Protein AF-A0A9X5GVY0-F1 (afdb_monomer)
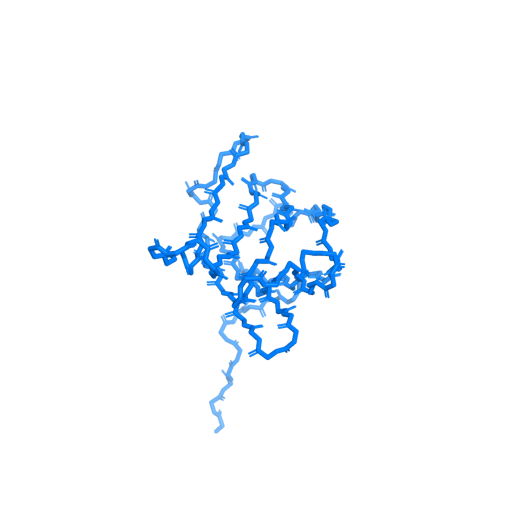
Organism: NCBI:txid2320879

Secondary structure (DSSP, 8-state):
------S-EEEEEEETT--EEPPSS-SEEEEEEEETTEEEEEEEEGGG--SSPEEEEE---TTS-SEEEEEE-SSEEEEEEEEETTEE-GGG-EEEEEE-

Mean predicted aligned error: 4.49 Å

Sequence (100 aa):
KINGNLGWKFWKSVTGTTKIVLPESFEELNIKITAANFAYVYHILRKHLTTSDENFLQGFDNGNTNYCNVIITKTNLQPGSFLANGVDYTRSSACSVYYR

Structure (mmCIF, N/CA/C/O backbone):
data_AF-A0A9X5GVY0-F1
#
_entry.id   AF-A0A9X5GVY0-F1
#
loop_
_atom_site.group_PDB
_atom_site.id
_atom_site.type_symbol
_atom_site.label_atom_id
_atom_site.label_alt_id
_atom_site.label_comp_id
_atom_site.label_asym_id
_atom_site.label_entity_id
_atom_site.label_seq_id
_atom_site.pdbx_PDB_ins_code
_atom_site.Cartn_x
_atom_site.Cartn_y
_atom_site.Cartn_z
_atom_site.occupancy
_atom_site.B_iso_or_equiv
_atom_site.auth_seq_id
_atom_site.auth_comp_id
_atom_site.auth_asym_id
_atom_site.auth_atom_id
_atom_site.pdbx_PDB_model_num
ATOM 1 N N . LYS A 1 1 ? 19.427 -3.842 27.529 1.00 37.78 1 LYS A N 1
ATOM 2 C CA . LYS A 1 1 ? 18.644 -4.348 26.374 1.00 37.78 1 LYS A CA 1
ATOM 3 C C . LYS A 1 1 ? 17.413 -3.464 26.228 1.00 37.78 1 LYS A C 1
ATOM 5 O O . LYS A 1 1 ? 16.526 -3.562 27.060 1.00 37.78 1 LYS A O 1
ATOM 10 N N . ILE A 1 2 ? 17.405 -2.546 25.262 1.00 37.78 2 ILE A N 1
ATOM 11 C CA . ILE A 1 2 ? 16.235 -1.706 24.969 1.00 37.78 2 ILE A CA 1
ATOM 12 C C . ILE A 1 2 ? 15.288 -2.568 24.122 1.00 37.78 2 ILE A C 1
ATOM 14 O O . ILE A 1 2 ? 15.692 -3.056 23.069 1.00 37.78 2 ILE A O 1
ATOM 18 N N . ASN A 1 3 ? 14.077 -2.835 24.619 1.00 43.62 3 ASN A N 1
ATOM 19 C CA . ASN A 1 3 ? 13.030 -3.558 23.892 1.00 43.62 3 ASN A CA 1
ATOM 20 C C . ASN A 1 3 ? 12.606 -2.731 22.668 1.00 43.62 3 ASN A C 1
ATOM 22 O O . ASN A 1 3 ? 11.898 -1.740 22.800 1.00 43.62 3 ASN A O 1
ATOM 26 N N . GLY A 1 4 ? 13.074 -3.122 21.483 1.00 45.59 4 GLY A N 1
ATOM 27 C CA . GLY A 1 4 ? 12.963 -2.340 20.246 1.00 45.59 4 GLY A CA 1
ATOM 28 C C . GLY A 1 4 ? 11.629 -2.415 19.495 1.00 45.59 4 GLY A C 1
ATOM 29 O O . GLY A 1 4 ? 11.574 -1.939 18.369 1.00 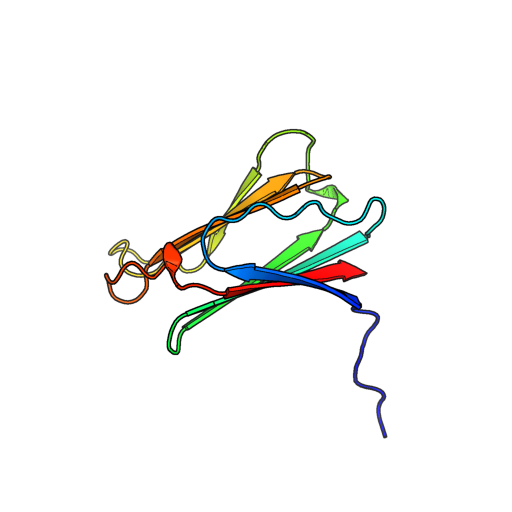45.59 4 GLY A O 1
ATOM 30 N N . ASN A 1 5 ? 10.562 -2.984 20.064 1.00 55.94 5 ASN A N 1
ATOM 31 C CA . ASN A 1 5 ? 9.238 -2.979 19.429 1.00 55.94 5 ASN A CA 1
ATOM 32 C C . ASN A 1 5 ? 8.302 -2.022 20.170 1.00 55.94 5 ASN A C 1
ATOM 34 O O . ASN A 1 5 ? 7.625 -2.394 21.125 1.00 55.94 5 ASN A O 1
ATOM 38 N N . LEU A 1 6 ? 8.276 -0.773 19.703 1.00 66.81 6 LEU A N 1
ATOM 39 C CA . LEU A 1 6 ? 7.395 0.315 20.143 1.00 66.81 6 LEU A CA 1
ATOM 40 C C . LEU A 1 6 ? 5.921 0.064 19.746 1.00 66.81 6 LEU A C 1
ATOM 42 O O . LEU A 1 6 ? 5.330 0.833 18.990 1.00 66.81 6 LEU A O 1
ATOM 46 N N . GLY A 1 7 ? 5.328 -1.033 20.224 1.00 84.25 7 GLY A N 1
ATOM 47 C CA . GLY A 1 7 ? 3.884 -1.303 20.156 1.00 84.25 7 GLY A CA 1
ATOM 48 C C . GLY A 1 7 ? 3.316 -1.754 18.804 1.00 84.25 7 GLY A C 1
ATOM 49 O O . GLY A 1 7 ? 2.146 -2.121 18.753 1.00 84.25 7 GLY A O 1
ATOM 50 N N . TRP A 1 8 ? 4.107 -1.777 17.728 1.00 92.44 8 TRP A N 1
ATOM 51 C CA . TRP A 1 8 ? 3.643 -2.208 16.406 1.00 92.44 8 TRP A CA 1
ATOM 52 C C . TRP A 1 8 ? 3.360 -3.713 16.344 1.00 92.44 8 TRP A C 1
ATOM 54 O O . TRP A 1 8 ? 4.203 -4.542 16.689 1.00 92.44 8 TRP A O 1
ATOM 64 N N . LYS A 1 9 ? 2.178 -4.060 15.840 1.00 95.31 9 LYS A N 1
ATOM 65 C CA . LYS A 1 9 ? 1.707 -5.422 15.594 1.00 95.31 9 LYS A CA 1
ATOM 66 C C . LYS A 1 9 ? 1.652 -5.669 14.095 1.00 95.31 9 LYS A C 1
ATOM 68 O O . LYS A 1 9 ? 1.093 -4.868 13.350 1.00 95.31 9 LYS A O 1
ATOM 73 N N . PHE A 1 10 ? 2.222 -6.781 13.646 1.00 95.94 10 PHE A N 1
ATOM 74 C CA . PHE A 1 10 ? 2.029 -7.233 12.271 1.00 95.94 10 PHE A CA 1
ATOM 75 C C . PHE A 1 10 ? 0.566 -7.628 12.060 1.00 95.94 10 PHE A C 1
ATOM 77 O O . PHE A 1 10 ? -0.011 -8.325 12.894 1.00 95.94 10 PHE A O 1
ATOM 84 N N . TRP A 1 11 ? -0.016 -7.189 10.947 1.00 97.25 11 TRP A N 1
ATOM 85 C CA . TRP A 1 11 ? -1.376 -7.545 10.563 1.00 97.25 11 TRP A CA 1
ATOM 86 C C . TRP A 1 11 ? -1.390 -8.578 9.444 1.00 97.25 11 TRP A C 1
ATOM 88 O O . TRP A 1 11 ? -1.830 -9.710 9.628 1.00 97.25 11 TRP A O 1
ATOM 98 N N . LYS A 1 12 ? -0.920 -8.178 8.261 1.00 97.62 12 LYS A N 1
ATOM 99 C CA . LYS A 1 12 ? -1.009 -8.991 7.051 1.00 97.62 12 LYS A CA 1
ATOM 100 C C . LYS A 1 12 ? 0.050 -8.576 6.044 1.00 97.62 12 LYS A C 1
ATOM 102 O O . LYS A 1 12 ? 0.455 -7.415 6.00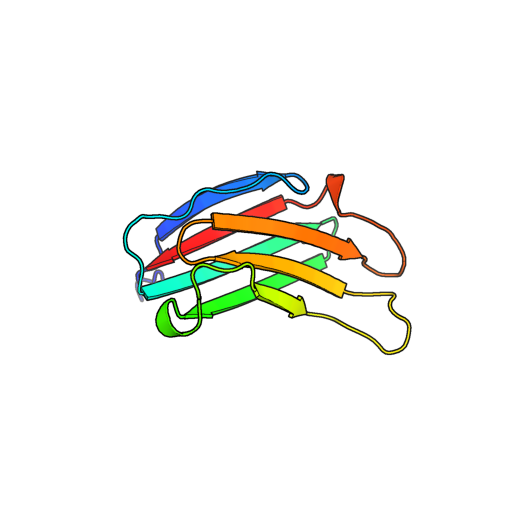4 1.00 97.62 12 LYS A O 1
ATOM 107 N N . SER A 1 13 ? 0.452 -9.526 5.208 1.00 97.81 13 SER A N 1
ATOM 108 C CA . SER A 1 13 ? 1.233 -9.271 4.004 1.00 97.81 13 SER A CA 1
ATOM 109 C C . SER A 1 13 ? 0.511 -9.846 2.789 1.00 97.81 13 SER A C 1
ATOM 111 O O . SER A 1 13 ? -0.126 -10.898 2.889 1.00 97.81 13 SER A O 1
ATOM 113 N N . VAL A 1 14 ? 0.566 -9.136 1.667 1.00 98.25 14 VAL A N 1
ATOM 114 C CA . VAL A 1 14 ? 0.006 -9.555 0.376 1.00 98.25 14 VAL A CA 1
ATOM 115 C C . VAL A 1 14 ? 0.960 -9.186 -0.752 1.00 98.25 14 VAL A C 1
ATOM 117 O O . VAL A 1 14 ? 1.825 -8.329 -0.588 1.00 98.25 14 VAL A O 1
ATOM 120 N N . THR A 1 15 ? 0.763 -9.799 -1.913 1.00 98.00 15 THR A N 1
ATOM 121 C CA . THR A 1 15 ? 1.481 -9.456 -3.141 1.00 98.00 15 THR A CA 1
ATOM 122 C C . THR A 1 15 ? 0.537 -8.783 -4.132 1.00 98.00 15 THR A C 1
ATOM 124 O O . THR A 1 15 ? -0.669 -9.068 -4.159 1.00 98.00 15 THR A O 1
ATOM 127 N N . GLY A 1 16 ? 1.084 -7.896 -4.958 1.00 96.94 16 GLY A N 1
ATOM 128 C CA . GLY A 1 16 ? 0.326 -7.225 -6.000 1.00 96.94 16 GLY A CA 1
ATOM 129 C C . GLY A 1 16 ? -0.669 -6.215 -5.440 1.00 96.94 16 GLY A C 1
ATOM 130 O O . GLY A 1 16 ? -0.483 -5.652 -4.366 1.00 96.94 16 GLY A O 1
ATOM 131 N N . THR A 1 17 ? -1.782 -6.047 -6.146 1.00 97.56 17 THR A N 1
ATOM 132 C CA . THR A 1 17 ? -2.864 -5.113 -5.797 1.00 97.56 17 THR A CA 1
ATOM 133 C C . THR A 1 17 ? -3.945 -5.743 -4.915 1.00 97.56 17 THR A C 1
ATOM 135 O O . THR A 1 17 ? -5.088 -5.286 -4.878 1.00 97.56 17 THR A O 1
ATOM 138 N N . THR A 1 18 ? -3.611 -6.829 -4.215 1.00 97.94 18 THR A N 1
ATOM 139 C CA . THR A 1 18 ? -4.570 -7.567 -3.389 1.00 97.94 18 THR A CA 1
ATOM 140 C C . THR A 1 18 ? -5.055 -6.700 -2.230 1.00 97.94 18 THR A C 1
ATOM 142 O O . THR A 1 18 ? -4.262 -6.196 -1.437 1.00 97.94 18 THR A O 1
ATOM 145 N N . LYS A 1 19 ? -6.375 -6.564 -2.093 1.00 97.69 19 LYS A N 1
ATOM 146 C CA . LYS A 1 19 ? -6.997 -5.792 -1.015 1.00 97.69 19 LYS A CA 1
ATOM 147 C C . LYS A 1 19 ? -6.797 -6.464 0.350 1.00 97.69 19 LYS A C 1
ATOM 149 O O . LYS A 1 19 ? -6.956 -7.676 0.506 1.00 97.69 19 LYS A O 1
ATOM 154 N N . ILE A 1 20 ? -6.486 -5.657 1.355 1.00 98.12 20 ILE A N 1
ATOM 155 C CA . ILE A 1 20 ? -6.342 -6.031 2.759 1.00 98.12 20 ILE A CA 1
ATOM 156 C C . ILE A 1 20 ? -7.475 -5.373 3.542 1.00 98.12 20 ILE A C 1
ATOM 158 O O . ILE A 1 20 ? -7.574 -4.150 3.590 1.00 98.12 20 ILE A O 1
ATOM 162 N N . VAL A 1 21 ? -8.302 -6.183 4.199 1.00 98.12 21 VAL A N 1
ATOM 163 C CA . VAL A 1 21 ? -9.210 -5.694 5.244 1.00 98.12 21 VAL A CA 1
ATOM 164 C C . VAL A 1 21 ? -8.358 -5.327 6.454 1.00 98.12 21 VAL A C 1
ATOM 166 O O . VAL A 1 21 ? -7.546 -6.143 6.890 1.00 98.12 21 VAL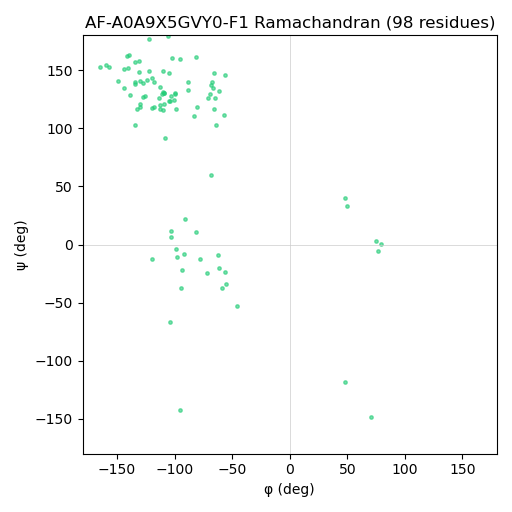 A O 1
ATOM 169 N N . LEU A 1 22 ? -8.491 -4.102 6.950 1.00 97.50 22 LEU A N 1
ATOM 170 C CA . LEU A 1 22 ? -7.742 -3.581 8.093 1.00 97.50 22 LEU A CA 1
ATOM 171 C C . LEU A 1 22 ? -8.362 -4.041 9.425 1.00 97.50 22 LEU A C 1
ATOM 173 O O . LEU A 1 22 ? -9.537 -4.414 9.449 1.00 97.50 22 LEU A O 1
ATOM 177 N N . PRO A 1 23 ? -7.610 -3.991 10.541 1.00 95.50 23 PRO A N 1
ATOM 178 C CA . PRO A 1 23 ? -8.174 -4.224 11.866 1.00 95.50 23 PRO A CA 1
ATOM 179 C C . PRO A 1 23 ? -9.340 -3.271 12.161 1.00 95.50 23 PRO A C 1
ATOM 181 O O . PRO A 1 23 ? -9.306 -2.093 11.789 1.00 95.50 23 PRO A O 1
ATOM 184 N N . GLU A 1 24 ? -10.345 -3.749 12.899 1.00 92.12 24 GLU A N 1
ATOM 185 C CA . GLU A 1 24 ? -11.492 -2.920 13.301 1.00 92.12 24 GLU A CA 1
ATOM 186 C C . GLU A 1 24 ? -11.058 -1.693 14.114 1.00 92.12 24 GLU A C 1
ATOM 188 O O . GLU A 1 24 ? -11.587 -0.595 13.914 1.00 92.12 24 GLU A O 1
ATOM 193 N N . SER A 1 25 ? -10.043 -1.867 14.968 1.00 93.06 25 SER A N 1
ATOM 194 C CA . SER A 1 25 ? -9.457 -0.825 15.810 1.00 93.06 25 SER A CA 1
ATOM 195 C C . SER A 1 25 ? -7.942 -0.728 15.606 1.00 93.06 25 SER A C 1
ATOM 197 O O . SER A 1 25 ? -7.232 -1.732 15.684 1.00 93.06 25 SER A O 1
ATOM 199 N N . PHE A 1 26 ? -7.472 0.488 15.334 1.00 95.56 26 PHE A N 1
ATOM 200 C CA . PHE A 1 26 ? -6.066 0.897 15.302 1.00 95.56 26 PHE A CA 1
ATOM 201 C C . PHE A 1 26 ? -5.998 2.421 15.463 1.00 95.56 26 PHE A C 1
ATOM 203 O O . PHE A 1 26 ? -6.941 3.122 15.099 1.00 95.56 26 PHE A O 1
ATOM 210 N N . GLU A 1 27 ? -4.897 2.955 15.963 1.00 96.44 27 GLU A N 1
ATOM 211 C CA . GLU A 1 27 ? 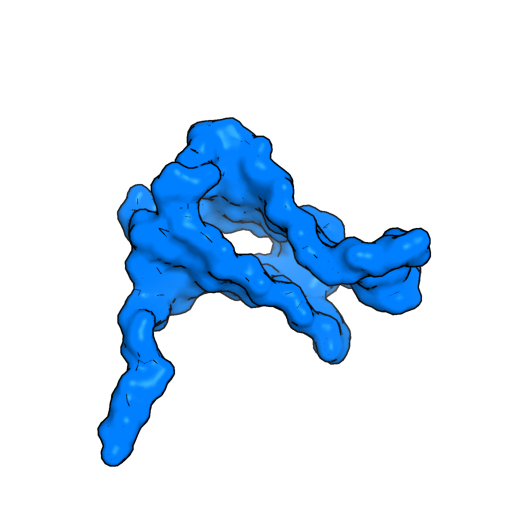-4.613 4.392 15.954 1.00 96.44 27 GLU A CA 1
ATOM 212 C C . GLU A 1 27 ? -3.769 4.763 14.737 1.00 96.44 27 GLU A C 1
ATOM 214 O O . GLU A 1 27 ? -3.996 5.795 14.096 1.00 96.44 27 GLU A O 1
ATOM 219 N N . GLU A 1 28 ? -2.833 3.885 14.374 1.00 96.88 28 GLU A N 1
ATOM 220 C CA . GLU A 1 28 ? -1.865 4.132 13.313 1.00 96.88 28 GLU A CA 1
ATOM 221 C C . GLU A 1 28 ? -1.612 2.894 12.451 1.00 96.88 28 GLU A C 1
ATOM 223 O O . GLU A 1 28 ? -1.683 1.757 12.917 1.00 96.88 28 GL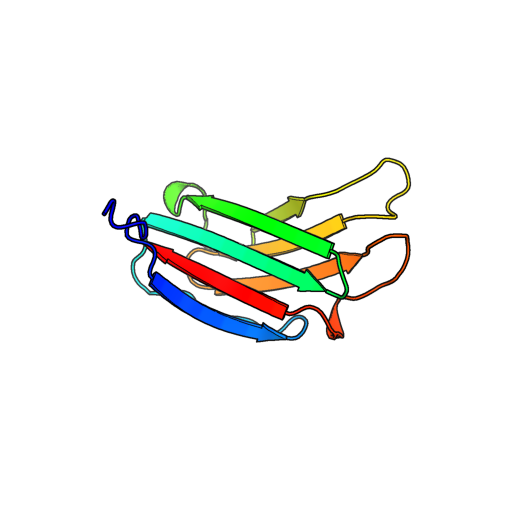U A O 1
ATOM 228 N N . LEU A 1 29 ? -1.245 3.135 11.193 1.00 97.38 29 LEU A N 1
ATOM 229 C CA . LEU A 1 29 ? -0.751 2.134 10.257 1.00 97.38 29 LEU A CA 1
ATOM 230 C C . LEU A 1 29 ? 0.676 2.468 9.844 1.00 97.38 29 LEU A C 1
ATOM 232 O O . LEU A 1 29 ? 1.006 3.619 9.556 1.00 97.38 29 LEU A O 1
ATOM 236 N N . ASN A 1 30 ? 1.497 1.431 9.748 1.00 97.12 30 ASN A N 1
ATOM 237 C CA . ASN A 1 30 ? 2.771 1.461 9.058 1.00 97.12 30 ASN A CA 1
ATOM 238 C C . ASN A 1 30 ? 2.711 0.432 7.928 1.00 97.12 30 ASN A C 1
ATOM 240 O O . ASN A 1 30 ? 2.497 -0.757 8.163 1.00 97.12 30 ASN A O 1
ATOM 244 N N . ILE A 1 31 ? 2.826 0.904 6.694 1.00 97.88 31 ILE A N 1
ATOM 245 C CA . ILE A 1 31 ? 2.649 0.093 5.494 1.00 97.88 31 ILE A CA 1
ATOM 246 C C . ILE A 1 31 ? 3.963 0.111 4.748 1.00 97.88 31 ILE A C 1
ATOM 248 O O . ILE A 1 31 ? 4.411 1.165 4.304 1.00 97.88 31 ILE A O 1
ATOM 252 N N . LYS A 1 32 ? 4.563 -1.059 4.585 1.00 97.75 32 LYS A N 1
ATOM 253 C CA . LYS A 1 32 ? 5.808 -1.230 3.851 1.00 97.75 32 LYS A CA 1
ATOM 254 C C . LYS A 1 32 ? 5.517 -1.951 2.546 1.00 97.75 32 LYS A C 1
ATOM 256 O O . LYS A 1 32 ? 5.047 -3.085 2.582 1.00 97.75 32 LYS A O 1
ATOM 261 N N . ILE A 1 33 ? 5.839 -1.323 1.420 1.00 98.06 33 ILE A N 1
ATOM 262 C CA . ILE A 1 33 ? 5.760 -1.952 0.100 1.00 98.06 33 ILE A CA 1
ATOM 263 C C . ILE A 1 33 ? 7.165 -2.093 -0.463 1.00 98.06 33 ILE A C 1
ATOM 265 O O . ILE A 1 33 ? 7.914 -1.120 -0.517 1.00 98.06 33 ILE A O 1
ATOM 269 N N . THR A 1 34 ? 7.531 -3.307 -0.861 1.00 97.44 34 THR A N 1
ATOM 270 C CA . THR A 1 34 ? 8.860 -3.624 -1.391 1.00 97.44 34 THR A CA 1
ATOM 271 C C . THR A 1 34 ? 8.773 -4.382 -2.698 1.00 97.44 34 THR A C 1
ATOM 273 O O . THR A 1 34 ? 7.969 -5.306 -2.822 1.00 97.44 34 THR A O 1
ATOM 276 N N . ALA A 1 35 ? 9.660 -4.062 -3.630 1.00 96.75 35 ALA A N 1
ATOM 277 C CA . ALA A 1 35 ? 9.896 -4.855 -4.826 1.00 96.75 35 ALA A CA 1
ATOM 278 C C . ALA A 1 35 ? 11.356 -4.711 -5.258 1.00 96.75 35 ALA A C 1
ATOM 280 O O . ALA A 1 35 ? 11.915 -3.616 -5.186 1.00 96.75 35 ALA A O 1
ATOM 281 N N . ALA A 1 36 ? 11.969 -5.812 -5.705 1.00 93.06 36 ALA A N 1
ATOM 282 C CA . ALA A 1 36 ? 13.404 -5.869 -5.984 1.00 93.06 36 ALA A CA 1
ATOM 283 C C . ALA A 1 36 ? 14.220 -5.277 -4.811 1.00 93.06 36 ALA A C 1
ATOM 285 O O . ALA A 1 36 ? 14.109 -5.765 -3.688 1.00 93.06 36 ALA A O 1
ATOM 286 N N . ASN A 1 37 ? 14.984 -4.207 -5.054 1.00 93.62 37 ASN A N 1
ATOM 287 C CA . ASN A 1 37 ? 15.791 -3.511 -4.044 1.00 93.62 37 ASN A CA 1
ATOM 288 C C . ASN A 1 37 ? 15.166 -2.187 -3.561 1.00 93.62 37 ASN A C 1
ATOM 290 O O . ASN A 1 37 ? 15.834 -1.397 -2.897 1.00 93.62 37 ASN A O 1
ATOM 294 N N . PHE A 1 38 ? 13.901 -1.928 -3.895 1.00 94.88 38 PHE A N 1
ATOM 295 C CA . PHE A 1 38 ? 13.195 -0.693 -3.557 1.00 94.88 38 PHE A CA 1
ATOM 296 C C . PHE A 1 38 ? 12.198 -0.914 -2.422 1.00 94.88 38 PHE A C 1
ATOM 298 O O . PHE A 1 38 ? 11.586 -1.980 -2.299 1.00 94.88 38 PHE A O 1
ATOM 305 N N . ALA A 1 39 ? 12.006 0.121 -1.605 1.00 94.94 39 ALA A N 1
ATOM 306 C CA . ALA A 1 39 ? 11.053 0.115 -0.508 1.00 94.94 39 ALA A CA 1
ATOM 307 C C . ALA A 1 39 ? 10.402 1.492 -0.336 1.00 94.94 39 ALA A C 1
ATOM 309 O O . ALA A 1 39 ? 11.100 2.502 -0.284 1.00 94.94 39 ALA A O 1
ATOM 310 N N . TYR A 1 40 ? 9.082 1.501 -0.165 1.00 95.88 40 TYR A N 1
ATOM 311 C CA . TYR A 1 40 ? 8.303 2.665 0.256 1.00 95.88 40 TYR A CA 1
ATOM 312 C C . TYR A 1 40 ? 7.594 2.359 1.570 1.00 95.88 40 TYR A C 1
ATOM 314 O O . TYR A 1 40 ? 7.159 1.225 1.800 1.00 95.88 40 TYR A O 1
ATOM 322 N N . VAL A 1 41 ? 7.504 3.361 2.446 1.00 96.00 41 VAL A N 1
ATOM 323 C CA . VAL A 1 41 ? 6.922 3.207 3.782 1.00 96.00 41 VAL A CA 1
ATOM 324 C C . VAL A 1 41 ? 5.939 4.335 4.049 1.00 96.00 41 VAL A C 1
ATOM 326 O O . VAL A 1 41 ? 6.330 5.494 4.154 1.00 96.00 41 VAL A O 1
ATOM 329 N N . TYR A 1 42 ? 4.669 3.987 4.225 1.00 97.00 42 TYR A N 1
ATOM 330 C CA . TYR A 1 42 ? 3.608 4.924 4.579 1.00 97.00 42 TYR A CA 1
ATOM 331 C C . TYR A 1 42 ? 3.327 4.840 6.069 1.00 97.00 42 TYR A C 1
ATOM 333 O O . TYR A 1 42 ? 3.107 3.753 6.607 1.00 97.00 42 TYR A O 1
ATOM 341 N N . HIS A 1 43 ? 3.286 5.996 6.724 1.00 96.19 43 HIS A N 1
ATOM 342 C CA . HIS A 1 43 ? 2.815 6.126 8.095 1.00 96.19 43 HIS A CA 1
ATOM 343 C C . HIS A 1 43 ? 1.521 6.932 8.094 1.00 96.19 43 HIS A C 1
ATOM 345 O O . HIS A 1 43 ? 1.508 8.084 7.666 1.00 96.19 43 HIS A O 1
ATOM 351 N N . ILE A 1 44 ? 0.425 6.301 8.512 1.00 96.44 44 ILE A N 1
ATOM 352 C CA . ILE A 1 44 ? -0.926 6.847 8.372 1.00 96.44 44 ILE A CA 1
ATOM 353 C C . ILE A 1 44 ? -1.627 6.817 9.725 1.00 96.44 44 ILE A C 1
ATOM 355 O O . ILE A 1 44 ? -1.726 5.771 10.360 1.00 96.44 44 ILE A O 1
ATOM 359 N N . LEU A 1 45 ? -2.157 7.961 10.153 1.00 96.19 45 LEU A N 1
ATOM 360 C CA . LEU A 1 45 ? -2.972 8.060 11.362 1.00 96.19 45 LEU A CA 1
ATOM 361 C C . LEU A 1 45 ? -4.437 7.794 11.008 1.00 96.19 45 LEU A C 1
ATOM 363 O O . LEU A 1 45 ? -4.963 8.411 10.080 1.00 96.19 45 LEU A O 1
ATOM 367 N N . ARG A 1 46 ? -5.137 6.952 11.778 1.00 95.62 46 ARG A N 1
ATOM 368 C CA . ARG A 1 46 ? -6.550 6.613 11.521 1.00 95.62 46 ARG A CA 1
ATOM 369 C C . ARG A 1 46 ? -7.449 7.842 11.445 1.00 95.62 46 ARG A C 1
ATOM 371 O O . ARG A 1 46 ? -8.400 7.855 10.669 1.00 95.62 46 ARG A O 1
ATOM 378 N N . LYS A 1 47 ? -7.144 8.885 12.223 1.00 95.31 47 LYS A N 1
ATOM 379 C CA . LYS A 1 47 ? -7.894 10.152 12.222 1.00 95.31 47 LYS A CA 1
ATOM 380 C C . LYS A 1 47 ? -7.878 10.885 10.872 1.00 95.31 47 LYS A C 1
ATOM 382 O O . LYS A 1 47 ? -8.741 11.722 10.654 1.00 95.31 47 LYS A O 1
ATOM 387 N N . HIS A 1 48 ? -6.917 10.590 9.993 1.00 94.31 48 HIS A N 1
ATOM 388 C CA . HIS A 1 48 ? -6.841 11.161 8.644 1.00 94.31 48 HIS A CA 1
ATOM 389 C C . HIS A 1 48 ? -7.558 10.302 7.592 1.00 94.31 48 HIS A C 1
ATOM 391 O O . HIS A 1 48 ? -7.692 10.733 6.455 1.00 94.31 48 HIS A O 1
ATOM 397 N N . LEU A 1 49 ? -8.008 9.095 7.949 1.00 95.44 49 LEU A N 1
ATOM 398 C CA . LEU A 1 49 ? -8.716 8.207 7.034 1.00 95.44 49 LEU A CA 1
ATOM 399 C C . LEU A 1 49 ? -10.215 8.487 7.053 1.00 95.44 49 LEU A C 1
ATOM 401 O O . LEU A 1 49 ? -10.826 8.664 8.114 1.00 95.44 49 LEU A O 1
ATOM 405 N N . THR A 1 50 ? -10.823 8.438 5.874 1.00 94.00 50 THR A N 1
ATOM 406 C CA . THR A 1 50 ? -12.267 8.561 5.689 1.00 94.00 50 THR A CA 1
ATOM 407 C C . THR A 1 50 ? -12.886 7.196 5.357 1.00 94.00 50 THR A C 1
ATOM 409 O O . THR A 1 50 ? -12.222 6.153 5.365 1.00 94.00 50 THR A O 1
ATOM 412 N N . THR A 1 51 ? -14.205 7.160 5.169 1.00 92.25 51 THR A N 1
ATOM 413 C CA . THR A 1 51 ? -14.898 5.977 4.630 1.00 92.25 51 THR A CA 1
ATOM 414 C C . THR A 1 51 ? -14.738 5.848 3.117 1.00 92.25 51 THR A C 1
ATOM 416 O O . THR A 1 51 ? -15.080 4.803 2.572 1.00 92.25 51 THR A O 1
ATOM 419 N N . SER A 1 52 ? -14.246 6.897 2.461 1.00 94.25 52 SER A N 1
ATOM 420 C CA . SER A 1 52 ? -13.977 6.944 1.029 1.00 94.25 52 SER A CA 1
ATOM 421 C C . SER A 1 52 ? -12.514 6.610 0.759 1.00 94.25 52 SER A C 1
ATOM 423 O O . SER A 1 52 ? -11.672 6.697 1.653 1.00 94.25 52 SER A O 1
ATOM 425 N N . ASP A 1 53 ? -12.230 6.205 -0.474 1.00 94.38 53 ASP A N 1
ATOM 426 C CA . ASP A 1 53 ? -10.883 5.863 -0.917 1.00 94.38 53 ASP A CA 1
ATOM 427 C C . ASP A 1 53 ? -9.973 7.100 -0.917 1.00 94.38 53 ASP A C 1
ATOM 429 O O . ASP A 1 53 ? -10.189 8.043 -1.676 1.00 94.38 53 ASP A O 1
ATOM 433 N N . GLU A 1 54 ? -8.930 7.071 -0.089 1.00 94.88 54 GLU A N 1
ATOM 434 C CA . GLU A 1 54 ? -7.866 8.076 -0.060 1.00 94.88 54 GLU A CA 1
ATOM 435 C C . GLU A 1 54 ? -6.621 7.519 -0.755 1.00 94.88 54 GLU A C 1
ATOM 437 O O . GLU A 1 54 ? -6.153 6.427 -0.418 1.00 94.88 54 GLU A O 1
ATOM 442 N N . ASN A 1 55 ? -6.065 8.260 -1.715 1.00 95.44 55 ASN A N 1
ATOM 443 C CA . ASN A 1 55 ? -4.874 7.840 -2.451 1.00 95.44 55 ASN A CA 1
ATOM 444 C C . ASN A 1 55 ? -3.620 8.508 -1.873 1.00 95.44 55 ASN A C 1
ATOM 446 O O . ASN A 1 55 ? -3.468 9.727 -1.937 1.00 95.44 55 ASN A O 1
ATOM 450 N N . PHE A 1 56 ? -2.708 7.702 -1.335 1.00 95.06 56 PHE A N 1
ATOM 451 C CA . PHE A 1 56 ? -1.426 8.161 -0.812 1.00 95.06 56 PHE A CA 1
ATOM 452 C C . PHE A 1 56 ? -0.319 7.798 -1.790 1.00 95.06 56 PHE A C 1
ATOM 454 O O . PHE A 1 56 ? -0.126 6.623 -2.096 1.00 95.06 56 PHE A O 1
ATOM 461 N N . LEU A 1 57 ? 0.432 8.802 -2.232 1.00 94.12 57 LEU A N 1
ATOM 462 C CA . LEU A 1 57 ? 1.526 8.670 -3.189 1.00 94.12 57 LEU A CA 1
ATOM 463 C C . LEU A 1 57 ? 2.862 8.967 -2.499 1.00 94.12 57 LEU A C 1
ATOM 465 O O . LEU A 1 57 ? 2.980 9.945 -1.760 1.00 94.12 57 LEU A O 1
ATOM 469 N N . GLN A 1 58 ? 3.877 8.147 -2.758 1.00 92.31 58 GLN A N 1
ATOM 470 C CA . GLN A 1 58 ? 5.260 8.405 -2.357 1.00 92.31 58 GLN A CA 1
ATOM 471 C C . GLN A 1 58 ? 6.225 8.212 -3.520 1.00 92.31 58 GLN A C 1
ATOM 473 O O . GLN A 1 58 ? 5.941 7.493 -4.474 1.00 92.31 58 GLN A O 1
ATOM 478 N N . GLY A 1 59 ? 7.399 8.837 -3.404 1.00 85.12 59 GLY A N 1
ATOM 479 C CA . GLY A 1 59 ? 8.512 8.625 -4.325 1.00 85.12 59 GLY A CA 1
ATOM 480 C C . GLY A 1 59 ? 8.418 9.354 -5.654 1.00 85.12 59 GLY A C 1
ATOM 481 O O . GLY A 1 59 ? 9.340 9.191 -6.438 1.00 85.12 59 GLY A O 1
ATOM 482 N N . PHE A 1 60 ? 7.357 10.135 -5.876 1.00 82.50 60 PHE A N 1
ATOM 483 C CA . PHE A 1 60 ? 7.077 10.816 -7.136 1.00 82.50 60 PHE A CA 1
ATOM 484 C C . PHE A 1 60 ? 8.238 11.729 -7.551 1.00 82.50 60 PHE A C 1
ATOM 486 O O . PHE A 1 60 ? 8.509 12.741 -6.900 1.00 82.50 60 PHE A O 1
ATOM 493 N N . ASP A 1 61 ? 8.925 11.352 -8.625 1.00 83.50 61 ASP A N 1
ATOM 494 C CA . ASP A 1 61 ? 9.987 12.131 -9.250 1.00 83.50 61 ASP A CA 1
ATOM 495 C C . ASP A 1 61 ? 9.488 12.843 -10.518 1.00 83.50 61 ASP A C 1
ATOM 497 O O . ASP A 1 61 ? 8.486 12.469 -11.122 1.00 83.50 61 ASP A O 1
ATOM 501 N N . ASN A 1 62 ? 10.207 13.882 -10.957 1.00 74.69 62 ASN A N 1
ATOM 502 C CA . ASN A 1 62 ? 9.824 14.694 -12.124 1.00 74.69 62 ASN A CA 1
ATOM 503 C C . ASN A 1 62 ? 9.783 13.910 -13.454 1.00 74.69 62 ASN A C 1
ATOM 505 O O . ASN A 1 62 ? 9.339 14.451 -14.464 1.00 74.69 62 ASN A O 1
ATOM 509 N N . GLY A 1 63 ? 10.263 12.664 -13.471 1.00 77.88 63 GLY A N 1
ATOM 510 C CA . GLY A 1 63 ? 10.205 11.767 -14.625 1.00 77.88 63 GLY A CA 1
ATOM 511 C C . GLY A 1 63 ? 9.055 10.761 -14.577 1.00 77.88 63 GLY A C 1
ATOM 512 O O . GLY A 1 63 ? 8.899 10.002 -15.531 1.00 77.88 63 GLY A O 1
ATOM 513 N N . ASN A 1 64 ? 8.274 10.722 -13.489 1.00 79.44 64 ASN A N 1
ATO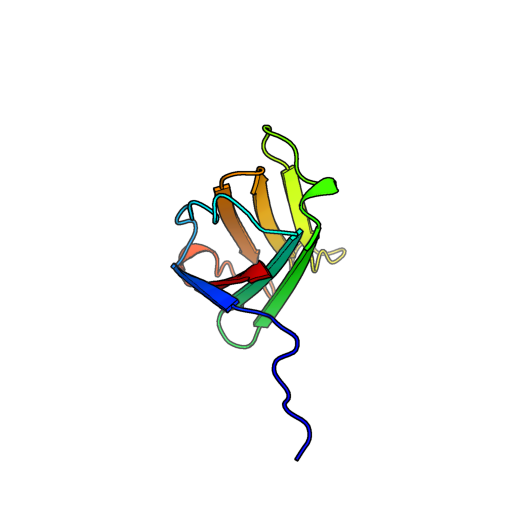M 514 C CA . ASN A 1 64 ? 7.323 9.648 -13.189 1.00 79.44 64 ASN A CA 1
ATOM 515 C C . ASN A 1 64 ? 7.956 8.256 -13.318 1.00 79.44 64 ASN A C 1
ATOM 517 O O . ASN A 1 64 ? 7.292 7.317 -13.746 1.00 79.44 64 ASN A O 1
ATOM 521 N N . THR A 1 65 ? 9.242 8.127 -13.003 1.00 87.75 65 THR A N 1
ATOM 522 C CA . THR A 1 65 ? 10.017 6.885 -13.088 1.00 87.75 65 THR A CA 1
ATOM 523 C C . THR A 1 65 ? 10.047 6.134 -11.771 1.00 87.75 65 THR A C 1
ATOM 525 O O . THR A 1 65 ? 10.264 4.921 -11.763 1.00 87.75 65 THR A O 1
ATOM 528 N N . ASN A 1 66 ? 9.800 6.836 -10.670 1.00 92.50 66 ASN A N 1
ATOM 529 C CA . ASN A 1 66 ? 9.685 6.262 -9.348 1.00 92.50 66 ASN A CA 1
ATOM 530 C C . ASN A 1 66 ? 8.398 6.769 -8.715 1.00 92.50 66 ASN A C 1
ATOM 532 O O . ASN A 1 66 ? 8.191 7.970 -8.587 1.00 92.50 66 ASN A O 1
ATOM 536 N N . TYR A 1 67 ? 7.512 5.856 -8.347 1.00 94.56 67 TYR A N 1
ATOM 537 C CA . TYR A 1 67 ? 6.413 6.151 -7.446 1.00 94.56 67 TYR A CA 1
ATOM 538 C C . TYR A 1 67 ? 5.813 4.858 -6.919 1.00 94.56 67 TYR A C 1
ATOM 540 O O . TYR A 1 67 ? 5.810 3.813 -7.569 1.00 94.56 67 TYR A O 1
ATOM 548 N N . CYS A 1 68 ? 5.236 4.947 -5.737 1.00 96.31 68 CYS A N 1
ATOM 549 C CA . CYS A 1 68 ? 4.353 3.929 -5.215 1.00 96.31 68 CYS A CA 1
ATOM 550 C C . CYS A 1 68 ? 3.094 4.623 -4.722 1.00 96.31 68 CYS A C 1
ATOM 552 O O . CYS A 1 68 ? 3.167 5.765 -4.260 1.00 96.31 68 CYS A O 1
ATOM 554 N N . ASN A 1 69 ? 1.949 3.953 -4.811 1.00 96.44 69 ASN A N 1
ATOM 555 C CA . ASN A 1 69 ? 0.744 4.445 -4.168 1.00 96.44 69 ASN A CA 1
ATOM 556 C C . ASN A 1 69 ? -0.015 3.353 -3.415 1.00 96.44 69 ASN A C 1
ATOM 558 O O . ASN A 1 69 ? 0.106 2.159 -3.694 1.00 96.44 69 ASN A O 1
ATOM 562 N N . VAL A 1 70 ? -0.821 3.788 -2.454 1.00 97.56 70 VAL A N 1
ATOM 563 C CA . VAL A 1 70 ? -1.759 2.950 -1.707 1.00 97.56 70 VAL A CA 1
ATOM 564 C C . VAL A 1 70 ? -3.097 3.656 -1.609 1.00 97.56 70 VAL A C 1
ATOM 566 O O . VAL A 1 70 ? -3.154 4.866 -1.402 1.00 97.56 70 VAL A O 1
ATOM 569 N N . ILE A 1 71 ? -4.173 2.891 -1.749 1.00 97.75 71 ILE A N 1
ATOM 570 C CA . ILE A 1 71 ? -5.538 3.378 -1.573 1.00 97.75 71 ILE A CA 1
ATOM 571 C C . ILE A 1 71 ? -6.029 2.868 -0.225 1.00 97.75 71 ILE A C 1
ATOM 573 O O . ILE A 1 71 ? -5.977 1.663 0.033 1.00 97.75 71 ILE A O 1
ATOM 577 N N . ILE A 1 72 ? -6.449 3.767 0.661 1.00 97.75 72 ILE A N 1
ATOM 578 C CA . ILE A 1 72 ? -6.783 3.416 2.043 1.00 97.75 72 ILE A CA 1
ATOM 579 C C . ILE A 1 72 ? -8.106 4.061 2.452 1.00 97.75 72 ILE A C 1
ATOM 581 O O . ILE A 1 72 ? -8.359 5.230 2.193 1.00 97.75 72 ILE A O 1
ATOM 585 N N . THR A 1 73 ? -8.919 3.286 3.162 1.00 97.19 73 THR A N 1
ATOM 586 C CA . THR A 1 73 ? -10.104 3.724 3.911 1.00 97.19 73 THR A CA 1
ATOM 587 C C . THR A 1 73 ? -9.932 3.325 5.377 1.00 97.19 73 THR A C 1
ATOM 589 O O . THR A 1 73 ? -8.997 2.608 5.735 1.00 97.19 73 THR A O 1
ATOM 592 N N . LYS A 1 74 ? -10.877 3.682 6.253 1.00 96.19 74 LYS A N 1
ATOM 593 C CA . LYS A 1 74 ? -10.879 3.190 7.648 1.00 96.19 74 LYS A CA 1
ATOM 594 C C . LYS A 1 74 ? -10.876 1.663 7.794 1.00 96.19 74 LYS A C 1
ATOM 596 O O . LYS A 1 74 ? -10.479 1.169 8.846 1.00 96.19 74 LYS A O 1
ATOM 601 N N . THR A 1 75 ? -11.346 0.925 6.790 1.00 97.31 75 THR A N 1
ATOM 602 C CA . THR A 1 75 ? -11.569 -0.527 6.881 1.00 97.31 75 THR A CA 1
ATOM 603 C C . THR A 1 75 ? -10.747 -1.331 5.890 1.00 97.31 75 THR A C 1
ATOM 605 O O . THR A 1 75 ? -10.667 -2.549 6.017 1.00 97.31 75 THR A O 1
ATOM 608 N N . ASN A 1 76 ? -10.127 -0.689 4.901 1.00 97.94 76 ASN A N 1
ATOM 609 C CA . ASN A 1 76 ? -9.418 -1.386 3.842 1.00 97.94 76 ASN A CA 1
ATOM 610 C C . ASN A 1 76 ? -8.168 -0.646 3.394 1.00 97.94 76 ASN A C 1
ATOM 612 O O . ASN A 1 76 ? -8.126 0.578 3.386 1.00 97.94 76 ASN A O 1
ATOM 616 N N . LEU A 1 77 ? -7.205 -1.424 2.924 1.00 98.25 77 LEU A N 1
ATOM 617 C CA . LEU A 1 77 ? -6.029 -0.975 2.207 1.00 98.25 77 LEU A CA 1
ATOM 618 C C . LEU A 1 77 ? -5.916 -1.760 0.904 1.00 98.25 77 LEU A C 1
ATOM 620 O O . LEU A 1 77 ? -6.105 -2.974 0.890 1.00 98.25 77 LEU A O 1
ATOM 624 N N . GLN A 1 78 ? -5.563 -1.090 -0.180 1.00 98.06 78 GLN A N 1
ATOM 625 C CA . GLN A 1 78 ? -5.236 -1.712 -1.451 1.00 98.06 78 GLN A CA 1
ATOM 626 C C . GLN A 1 78 ? -3.898 -1.153 -1.943 1.00 98.06 78 GLN A C 1
ATOM 628 O O . GLN A 1 78 ? -3.796 0.056 -2.169 1.00 98.06 78 GLN A O 1
ATOM 633 N N . PRO A 1 79 ? -2.864 -1.997 -2.110 1.00 97.50 79 PRO A N 1
ATOM 634 C CA . PRO A 1 79 ? -1.647 -1.576 -2.784 1.00 97.50 79 PRO A CA 1
ATOM 635 C C . PRO A 1 79 ? -1.989 -1.175 -4.219 1.00 97.50 79 PRO A C 1
ATOM 637 O O . PRO A 1 79 ? -2.728 -1.884 -4.910 1.00 97.50 79 PRO A O 1
ATOM 640 N N . GLY A 1 80 ? -1.499 -0.015 -4.635 1.00 96.00 80 GLY A N 1
ATOM 641 C CA . GLY A 1 80 ? -1.652 0.484 -5.989 1.00 96.00 80 GLY A CA 1
ATOM 642 C C . GLY A 1 80 ? -0.437 0.142 -6.839 1.00 96.00 80 GLY A C 1
ATOM 643 O O . GLY A 1 80 ? 0.157 -0.930 -6.718 1.00 96.00 80 GLY A O 1
ATOM 644 N N . SER A 1 81 ? -0.076 1.077 -7.701 1.00 95.81 81 SER A N 1
ATOM 645 C CA . SER A 1 81 ? 1.088 0.993 -8.560 1.00 95.81 81 SER A CA 1
ATOM 646 C C . SER A 1 81 ? 2.389 1.016 -7.760 1.00 95.81 81 SER A C 1
ATOM 648 O O . SER A 1 81 ? 2.511 1.687 -6.731 1.00 95.81 81 SER A O 1
ATOM 650 N N . PHE A 1 82 ? 3.390 0.316 -8.285 1.00 96.88 82 PHE A N 1
ATOM 651 C CA . PHE A 1 82 ? 4.778 0.414 -7.855 1.00 96.88 82 PHE A CA 1
ATOM 652 C C . PHE A 1 82 ? 5.656 0.502 -9.096 1.00 96.88 82 PHE A C 1
ATOM 654 O O . PHE A 1 82 ? 5.921 -0.508 -9.747 1.00 96.88 82 PHE A O 1
ATOM 661 N N . LEU A 1 83 ? 6.130 1.701 -9.404 1.00 95.94 83 LEU A N 1
ATOM 662 C CA . LEU A 1 83 ? 7.099 1.944 -10.458 1.00 95.94 83 LEU A CA 1
ATOM 663 C C . LEU A 1 83 ? 8.435 2.315 -9.821 1.00 95.94 83 LEU A C 1
ATOM 665 O O . LEU A 1 83 ? 8.484 3.187 -8.955 1.00 95.94 83 LEU A O 1
ATOM 669 N N . ALA A 1 84 ? 9.513 1.662 -10.244 1.00 9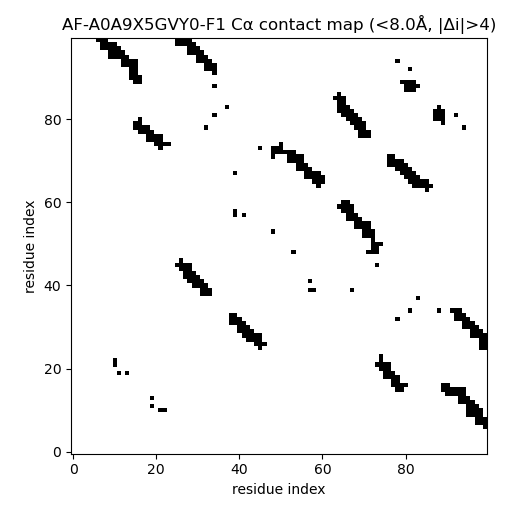4.25 84 ALA A N 1
ATOM 670 C CA . ALA A 1 84 ? 10.860 2.037 -9.837 1.00 94.25 84 ALA A CA 1
ATOM 671 C C . ALA A 1 84 ? 11.818 1.963 -11.022 1.00 94.25 84 ALA A C 1
ATOM 673 O O . ALA A 1 84 ? 11.871 0.953 -11.727 1.00 94.25 84 ALA A O 1
ATOM 674 N N . ASN A 1 85 ? 12.568 3.042 -11.246 1.00 92.62 85 ASN A N 1
ATOM 675 C CA . ASN A 1 85 ? 13.424 3.244 -12.417 1.00 92.62 85 ASN A CA 1
ATOM 676 C C . ASN A 1 85 ? 12.717 2.936 -13.753 1.00 92.62 85 ASN A C 1
ATOM 678 O O . ASN A 1 85 ? 13.298 2.320 -14.645 1.00 92.62 85 ASN A O 1
ATOM 682 N N . GLY A 1 86 ? 11.446 3.328 -13.881 1.00 92.00 86 GLY A N 1
ATOM 683 C CA . GLY A 1 86 ? 10.645 3.102 -15.089 1.00 92.00 86 GLY A CA 1
ATOM 684 C C . GLY A 1 86 ? 10.162 1.659 -15.287 1.00 92.00 86 GLY A C 1
ATOM 685 O O . GLY A 1 86 ? 9.513 1.374 -16.289 1.00 92.00 86 GLY A O 1
ATOM 686 N N . VAL A 1 87 ? 10.444 0.752 -14.346 1.00 95.25 87 VAL A N 1
ATOM 687 C CA . VAL A 1 87 ? 9.975 -0.639 -14.374 1.00 95.25 87 VAL A CA 1
ATOM 688 C C . VAL A 1 87 ? 8.768 -0.795 -13.457 1.00 95.25 87 VAL A C 1
ATOM 690 O O . VAL A 1 87 ? 8.804 -0.390 -12.293 1.00 95.25 87 VAL A O 1
ATOM 693 N N . ASP A 1 88 ? 7.698 -1.393 -13.983 1.00 96.50 88 ASP A N 1
ATOM 694 C CA . ASP A 1 88 ? 6.475 -1.678 -13.233 1.00 96.50 88 ASP A CA 1
ATOM 695 C C . ASP A 1 88 ? 6.614 -2.980 -12.436 1.00 96.50 88 ASP A C 1
ATOM 697 O O . ASP A 1 88 ? 6.642 -4.082 -12.985 1.00 96.50 88 ASP A O 1
ATOM 701 N N . TYR A 1 89 ? 6.675 -2.838 -11.115 1.00 97.50 89 TYR A N 1
ATOM 702 C CA . TYR A 1 89 ? 6.725 -3.934 -10.156 1.00 97.50 89 TYR A CA 1
ATOM 703 C C . TYR A 1 89 ? 5.388 -4.186 -9.463 1.00 97.50 89 TYR A C 1
ATOM 705 O O . TYR A 1 89 ? 5.335 -5.010 -8.545 1.00 97.50 89 TYR A O 1
ATOM 713 N N . THR A 1 90 ? 4.310 -3.517 -9.875 1.00 97.19 90 THR A N 1
ATOM 714 C CA . THR A 1 90 ? 3.005 -3.523 -9.203 1.00 97.19 90 THR A CA 1
ATOM 715 C C . THR A 1 90 ? 2.580 -4.930 -8.809 1.00 97.19 90 THR A C 1
ATOM 717 O O . THR A 1 90 ? 2.348 -5.189 -7.632 1.00 97.19 90 THR A O 1
ATOM 720 N N . ARG A 1 91 ? 2.582 -5.877 -9.759 1.00 97.44 91 ARG A N 1
ATOM 721 C CA . ARG A 1 91 ? 2.131 -7.264 -9.538 1.00 97.44 91 ARG A CA 1
ATOM 722 C C . ARG A 1 91 ? 3.074 -8.111 -8.682 1.00 97.44 91 ARG A C 1
ATOM 724 O O . ARG A 1 91 ? 2.620 -9.079 -8.087 1.00 97.44 91 ARG A O 1
ATOM 731 N N . SER A 1 92 ? 4.359 -7.768 -8.635 1.00 97.00 92 SER A N 1
ATOM 732 C CA . SER A 1 92 ? 5.389 -8.491 -7.873 1.00 97.00 92 SER A CA 1
ATOM 733 C C . SER A 1 92 ? 5.692 -7.870 -6.509 1.00 97.00 92 SER A C 1
ATOM 735 O O . SER A 1 92 ? 6.410 -8.471 -5.713 1.00 97.00 92 SER A O 1
ATOM 737 N N . SER A 1 93 ? 5.185 -6.666 -6.242 1.00 97.81 93 SER A N 1
ATOM 738 C CA . SER A 1 93 ? 5.450 -5.956 -4.995 1.00 97.81 93 SER A CA 1
ATOM 739 C C . SER A 1 93 ? 4.800 -6.666 -3.808 1.00 97.81 93 SER A C 1
ATOM 741 O O . SER A 1 93 ? 3.682 -7.174 -3.906 1.00 97.81 93 SER A O 1
ATOM 743 N N . ALA A 1 94 ? 5.511 -6.726 -2.685 1.00 98.25 94 ALA A N 1
ATOM 744 C CA . ALA A 1 94 ? 5.002 -7.238 -1.420 1.00 98.25 94 ALA A CA 1
ATOM 745 C C . ALA A 1 94 ? 4.609 -6.062 -0.525 1.00 98.25 94 ALA A C 1
ATOM 747 O O . ALA A 1 94 ? 5.438 -5.196 -0.251 1.00 98.25 94 ALA A O 1
ATOM 748 N N . CYS A 1 95 ? 3.365 -6.043 -0.057 1.00 98.50 95 CYS A N 1
ATOM 749 C CA . CYS A 1 95 ? 2.829 -5.044 0.857 1.00 98.50 95 CYS A 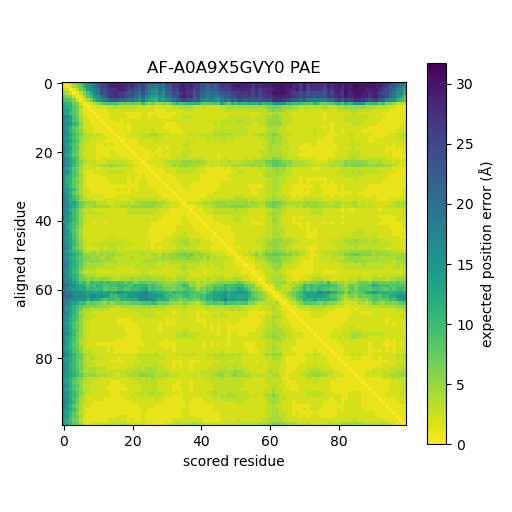CA 1
ATOM 750 C C . CYS A 1 95 ? 2.586 -5.671 2.229 1.00 98.50 95 CYS A C 1
ATOM 752 O O . CYS A 1 95 ? 1.718 -6.529 2.374 1.00 98.50 95 CYS A O 1
ATOM 754 N N . SER A 1 96 ? 3.308 -5.199 3.242 1.00 98.44 96 SER A N 1
ATOM 755 C CA . SER A 1 96 ? 3.172 -5.614 4.637 1.00 98.44 96 SER A CA 1
ATOM 756 C C . SER A 1 96 ? 2.589 -4.485 5.478 1.00 98.44 96 SER A C 1
ATOM 758 O O . SER A 1 96 ? 3.089 -3.362 5.450 1.00 98.44 96 SER A O 1
ATOM 760 N N . VAL A 1 97 ? 1.547 -4.798 6.245 1.00 98.31 97 VAL A N 1
ATOM 761 C CA . VAL A 1 97 ? 0.831 -3.851 7.103 1.00 98.31 97 VAL A CA 1
ATOM 762 C C . VAL A 1 97 ? 1.112 -4.165 8.564 1.00 98.31 97 VAL A C 1
ATOM 764 O O . VAL A 1 97 ? 0.967 -5.305 9.014 1.00 98.31 97 VAL A O 1
ATOM 767 N N . TYR A 1 98 ? 1.465 -3.123 9.301 1.00 97.62 98 TYR A N 1
ATOM 768 C CA . TYR A 1 98 ? 1.610 -3.113 10.745 1.00 97.62 98 TYR A CA 1
ATOM 769 C C . TYR A 1 98 ? 0.685 -2.043 11.316 1.00 97.62 98 TYR A C 1
ATOM 771 O O . TYR A 1 98 ? 0.424 -1.029 10.669 1.00 97.62 98 TYR A O 1
ATOM 779 N N . TYR A 1 99 ? 0.194 -2.259 12.526 1.00 96.69 99 TYR A N 1
ATOM 780 C CA . TYR A 1 99 ? -0.702 -1.330 13.203 1.00 96.69 99 TYR A CA 1
ATOM 781 C C . TYR A 1 99 ? -0.376 -1.246 14.686 1.00 96.69 99 TYR A C 1
ATOM 783 O O . TYR A 1 99 ? 0.295 -2.124 15.234 1.00 96.69 99 TYR A O 1
ATOM 791 N N . ARG A 1 100 ? -0.861 -0.200 15.335 1.00 94.50 100 ARG A N 1
ATOM 792 C CA . ARG A 1 100 ? -0.917 -0.093 16.790 1.00 94.50 100 ARG A CA 1
ATOM 793 C C . ARG A 1 100 ? -2.176 0.646 17.192 1.00 94.50 100 ARG A C 1
ATOM 795 O O . ARG A 1 100 ? -2.637 1.473 16.369 1.00 94.50 100 ARG A O 1
#

Radius of gyration: 13.75 Å; Cα contacts (8 Å, |Δi|>4): 221; chains: 1; bounding box: 34×24×42 Å

pLDDT: mean 92.12, std 12.25, range [37.78, 98.5]

Foldseek 3Di:
DPPPDPPKDWDDKDFAFDKDFDDLDFQWKWKWKDDDHDIDIDIDGLVPAAQDWDKDKPDCDPVSQAIWIWTDHSTMITTDWGGHNNDTCRRGMMMIMIGD

Nearest PDB structures (foldseek):
  1fg9-assembly1_D  TM=3.469E-01  e=1.751E+00  Homo sapiens

Solvent-accessible surface area (backbone atoms only — not comparable to full-atom values): 5580 Å² total; per-residue (Å²): 135,82,82,84,72,88,66,67,39,84,74,52,71,44,56,20,60,52,71,40,78,47,64,96,75,61,55,35,39,41,37,39,39,36,41,96,95,46,75,49,75,50,78,45,51,47,90,79,44,44,91,53,85,40,80,48,76,44,68,75,43,100,76,72,26,27,32,37,32,37,37,35,29,64,53,36,36,27,44,42,55,30,33,52,86,68,42,82,36,28,73,70,18,38,40,37,36,28,32,65